Protein AF-T1G450-F1 (afdb_monomer_lite)

pLDDT: mean 83.12, std 8.73, range [57.69, 92.69]

InterPro domains:
  IPR002172 Low-density lipoprotein (LDL) receptor class A repeat [PF00057] (1-23)
  IPR002172 Low-density lipoprotein (LDL) receptor class A repeat [PF00057] (29-64)
  IPR002172 Low-density lipoprotein (LDL) receptor class A repeat [PS50068] (1-24)
  IPR002172 Low-density lipoprotein (LDL) receptor class A repeat [PS50068] (28-65)
  IPR002172 Low-density lipoprotein (LDL) receptor class A repeat [SM00192] (1-25)
  IPR002172 Low-density lipoprotein (LDL) receptor class A repeat [SM00192] (28-65)
  IPR002172 Low-density lipoprotein (LDL) receptor class A repeat [cd00112] (1-23)
  IPR002172 Low-density lipoprotein (LDL) receptor class A repeat [cd00112] (29-64)
  IPR023415 Low-density lipoprotein (LDL) receptor class A, conserved site [PS01209] (42-64)
  IPR036055 LDL receptor-like superfamily [G3DSA:4.10.400.10] (1-27)
  IPR036055 LDL receptor-like superfamily [G3DSA:4.10.400.10] (28-65)
  IPR036055 LDL receptor-like superfamily [SSF57424] (1-25)
  IPR036055 LDL receptor-like superfamily [SSF57424] (27-64)
  IPR051221 Low-density lipoprotein receptor-related [PTHR22722] (1-64)

Sequence (65 aa):
CVGVQFLCDGVPDCLDGSDEINCTMDVVCKFGQLKCRHTDQCIGVNLLCDGYNDCSDGSDEMPCG

Foldseek 3Di:
DDDPCQQCPPDQPDPVSPSNPPPPPVLPAPVQWDAADPDSDIDGPCQQCPPDQPDPVSSSNVVND

Radius of gyration: 15.73 Å; chains: 1; bounding box: 35×21×41 Å

Organism: Helobdella robusta (NCBI:txid6412)

Secondary structure (DSSP, 8-state):
---GGGSSSSS--STT-TTTSS------PPTTEEE-SSSS-EEEGGGTTSSS--STT-TTTGGG-

Structure (mmCIF, N/CA/C/O backbone):
data_AF-T1G450-F1
#
_entry.id   AF-T1G450-F1
#
loop_
_atom_site.group_PDB
_atom_site.id
_atom_site.type_symbol
_atom_site.label_atom_id
_atom_site.label_alt_id
_atom_site.label_comp_id
_atom_site.label_asym_id
_atom_site.label_entity_id
_atom_site.label_seq_id
_atom_site.pdbx_PDB_ins_code
_atom_site.Cartn_x
_atom_site.Cartn_y
_atom_site.Cartn_z
_atom_site.occupancy
_atom_site.B_iso_or_equiv
_atom_site.auth_seq_id
_atom_site.auth_comp_id
_atom_site.auth_asym_id
_atom_site.auth_atom_id
_atom_site.pdbx_PDB_model_num
ATOM 1 N N . CYS A 1 1 ? 18.847 0.764 -20.233 1.00 68.81 1 CYS A N 1
ATOM 2 C CA . CYS A 1 1 ? 18.168 1.819 -19.458 1.00 68.81 1 CYS A CA 1
ATOM 3 C C . CYS A 1 1 ? 16.862 2.125 -20.156 1.00 68.81 1 CYS A C 1
ATOM 5 O O . CYS A 1 1 ? 16.901 2.492 -21.324 1.00 68.81 1 CYS A O 1
ATOM 7 N N . VAL A 1 2 ? 15.754 1.916 -19.460 1.00 79.31 2 VAL A N 1
ATOM 8 C CA . VAL A 1 2 ? 14.392 2.118 -19.953 1.00 79.31 2 VAL A CA 1
ATOM 9 C C . VAL A 1 2 ? 13.860 3.436 -19.370 1.00 79.31 2 VAL A C 1
ATOM 11 O O . VAL A 1 2 ? 14.341 3.899 -18.332 1.00 79.31 2 VAL A O 1
ATOM 14 N N . GLY A 1 3 ? 12.969 4.117 -20.092 1.00 81.69 3 GLY A N 1
ATOM 15 C CA . GLY A 1 3 ? 12.374 5.372 -19.623 1.00 81.69 3 GLY A CA 1
ATOM 16 C C . GLY A 1 3 ? 11.420 5.132 -18.453 1.00 81.69 3 GLY A C 1
ATOM 17 O O . GLY A 1 3 ? 10.825 4.073 -18.354 1.00 81.69 3 GLY A O 1
ATOM 18 N N . VAL A 1 4 ? 11.223 6.126 -17.584 1.00 76.56 4 VAL A N 1
ATOM 19 C CA . VAL A 1 4 ? 10.352 5.979 -16.394 1.00 76.56 4 VAL A CA 1
ATOM 20 C C . VAL A 1 4 ? 8.902 5.626 -16.760 1.00 76.56 4 VAL A C 1
ATOM 22 O O . VAL A 1 4 ? 8.203 4.995 -15.986 1.00 76.56 4 VAL A O 1
ATOM 25 N N . GLN A 1 5 ? 8.464 6.018 -17.955 1.00 78.56 5 GLN A N 1
ATOM 26 C CA . GLN A 1 5 ? 7.142 5.709 -18.513 1.00 78.56 5 GLN A CA 1
ATOM 27 C C . GLN A 1 5 ? 6.942 4.246 -18.942 1.00 78.56 5 GLN A C 1
ATOM 29 O O . GLN A 1 5 ? 5.812 3.860 -19.194 1.00 78.56 5 GLN A O 1
ATOM 34 N N . PHE A 1 6 ? 8.036 3.498 -19.064 1.00 84.19 6 PHE A N 1
ATOM 35 C CA . PHE A 1 6 ? 8.109 2.094 -19.477 1.00 84.19 6 PHE A CA 1
ATOM 36 C C . PHE A 1 6 ? 8.498 1.200 -18.284 1.00 84.19 6 PHE A C 1
ATOM 38 O O . PHE A 1 6 ? 8.870 0.050 -18.434 1.00 84.19 6 PHE A O 1
ATOM 45 N N . LEU A 1 7 ? 8.540 1.771 -17.077 1.00 84.44 7 LEU A N 1
ATOM 46 C CA . LEU A 1 7 ? 8.615 0.987 -15.854 1.00 84.44 7 LEU A CA 1
ATOM 47 C C . LEU A 1 7 ? 7.186 0.674 -15.439 1.00 84.44 7 LEU A C 1
ATOM 49 O O . LEU A 1 7 ? 6.418 1.608 -15.183 1.00 84.44 7 LEU A O 1
ATOM 53 N N . CYS A 1 8 ? 6.872 -0.608 -15.288 1.00 80.62 8 CYS A N 1
ATOM 54 C CA . CYS A 1 8 ? 5.591 -1.078 -14.779 1.00 80.62 8 CYS A CA 1
ATOM 55 C C . CYS A 1 8 ? 4.405 -0.684 -15.657 1.00 80.62 8 CYS A C 1
ATOM 57 O O . CYS A 1 8 ? 3.333 -0.341 -15.147 1.00 80.62 8 CYS A O 1
ATOM 59 N N . ASP A 1 9 ? 4.604 -0.690 -16.971 1.00 83.94 9 ASP A N 1
ATOM 60 C CA . ASP A 1 9 ? 3.562 -0.368 -17.943 1.00 83.94 9 ASP A CA 1
ATOM 61 C C . ASP A 1 9 ? 2.812 -1.620 -18.442 1.00 83.94 9 ASP A C 1
ATOM 63 O O . ASP A 1 9 ? 1.856 -1.518 -19.219 1.00 83.94 9 ASP A O 1
ATOM 67 N N . GLY A 1 10 ? 3.182 -2.796 -17.922 1.00 78.81 10 GLY A N 1
ATOM 68 C CA . GLY A 1 10 ? 2.615 -4.090 -18.277 1.00 78.81 10 GLY A CA 1
ATOM 69 C C . GLY A 1 10 ? 3.302 -4.746 -19.474 1.00 78.81 10 GLY A C 1
ATOM 70 O O . GLY A 1 10 ? 2.846 -5.811 -19.912 1.00 78.81 10 GLY A O 1
ATOM 71 N N . VAL A 1 11 ? 4.362 -4.142 -20.016 1.00 86.81 11 VAL A N 1
ATOM 72 C CA . VAL A 1 11 ? 5.145 -4.654 -21.140 1.00 86.81 11 VAL A CA 1
ATOM 73 C C . VAL A 1 11 ? 6.610 -4.793 -20.715 1.00 86.81 11 VAL A C 1
ATOM 75 O O . VAL A 1 11 ? 7.212 -3.839 -20.251 1.00 86.81 11 VAL A O 1
ATOM 78 N N . PRO A 1 12 ? 7.235 -5.974 -20.883 1.00 87.69 12 PRO A N 1
ATOM 79 C CA . PRO A 1 12 ? 8.663 -6.112 -20.628 1.00 87.69 12 PRO A CA 1
ATOM 80 C C . PRO A 1 12 ? 9.460 -5.420 -21.744 1.00 87.69 12 P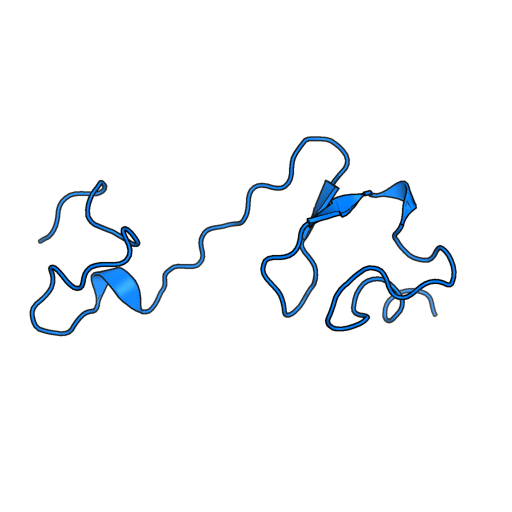RO A C 1
ATOM 82 O O . PRO A 1 12 ? 9.637 -5.979 -22.832 1.00 87.69 12 PRO A O 1
ATOM 85 N N . ASP A 1 13 ? 9.953 -4.216 -21.472 1.00 89.38 13 ASP A N 1
ATOM 86 C CA . ASP A 1 13 ? 10.838 -3.434 -22.335 1.00 89.38 13 ASP A CA 1
ATOM 87 C C . ASP A 1 13 ? 12.325 -3.711 -22.046 1.00 89.38 13 ASP A C 1
ATOM 89 O O . ASP A 1 13 ? 13.185 -3.530 -22.921 1.00 89.38 13 ASP A O 1
ATOM 93 N N . CYS A 1 14 ? 12.669 -4.204 -20.852 1.00 88.50 14 CYS A N 1
ATOM 94 C CA . CYS A 1 14 ? 13.992 -4.768 -20.588 1.00 88.50 14 CYS A CA 1
ATOM 95 C C . CYS A 1 14 ? 14.116 -6.214 -21.104 1.00 88.50 14 CYS A C 1
ATOM 97 O O . CYS A 1 14 ? 13.198 -7.025 -21.023 1.00 88.50 14 CYS A O 1
ATOM 99 N N . LEU A 1 15 ? 15.323 -6.584 -21.560 1.00 87.38 15 LEU A N 1
ATOM 100 C CA . LEU A 1 15 ? 15.629 -7.937 -22.060 1.00 87.38 15 LEU A CA 1
ATOM 101 C C . LEU A 1 15 ? 15.409 -9.032 -20.998 1.00 87.38 15 LEU A C 1
ATOM 103 O O . LEU A 1 15 ? 15.124 -10.180 -21.330 1.00 87.38 15 LEU A O 1
ATOM 107 N N . ASP A 1 16 ? 15.584 -8.675 -19.728 1.00 87.19 16 ASP A N 1
ATOM 108 C CA . ASP A 1 16 ? 15.360 -9.523 -18.560 1.00 87.19 16 ASP A CA 1
ATOM 109 C C . ASP A 1 16 ? 13.997 -9.276 -17.885 1.00 87.19 16 ASP A C 1
ATOM 111 O O . ASP A 1 16 ? 13.723 -9.884 -16.852 1.00 87.19 16 ASP A O 1
ATOM 115 N N . GLY A 1 17 ? 13.150 -8.399 -18.444 1.00 83.50 17 GLY A N 1
ATOM 116 C CA . GLY A 1 17 ? 11.859 -8.001 -17.869 1.00 83.50 17 GLY A CA 1
ATOM 117 C C . GLY A 1 17 ? 11.980 -7.318 -16.504 1.00 83.50 17 GLY A C 1
ATOM 118 O O . GLY A 1 17 ? 11.032 -7.338 -15.719 1.00 83.50 17 GLY A O 1
ATOM 119 N N . SER A 1 18 ? 13.166 -6.782 -16.183 1.00 86.75 18 SER A N 1
ATOM 120 C CA . SER A 1 18 ? 13.472 -6.188 -14.875 1.00 86.75 18 SER A CA 1
ATOM 121 C C . SER A 1 18 ? 12.616 -4.972 -14.524 1.00 86.75 18 SER A C 1
ATOM 123 O O . SER A 1 18 ? 12.385 -4.683 -13.350 1.00 86.75 18 SER A O 1
ATOM 125 N N . ASP A 1 19 ? 12.136 -4.287 -15.548 1.00 84.19 19 ASP A N 1
ATOM 126 C CA . ASP A 1 19 ? 11.200 -3.176 -15.505 1.00 84.19 19 ASP A CA 1
ATOM 127 C C . ASP A 1 19 ? 9.796 -3.560 -15.017 1.00 84.19 19 ASP A C 1
ATOM 129 O O . ASP A 1 19 ? 9.119 -2.696 -14.469 1.00 84.19 19 ASP A O 1
ATOM 133 N N . GLU A 1 20 ? 9.413 -4.842 -15.093 1.00 86.12 20 GLU A N 1
ATOM 134 C CA . GLU A 1 20 ? 8.067 -5.332 -14.741 1.00 86.12 20 GLU A CA 1
ATOM 135 C C . GLU A 1 20 ? 8.010 -6.192 -13.455 1.00 86.12 20 GLU A C 1
ATOM 137 O O . GLU A 1 20 ? 6.935 -6.527 -12.957 1.00 86.12 20 GLU A O 1
ATOM 142 N N . ILE A 1 21 ? 9.153 -6.572 -12.874 1.00 79.38 21 ILE A N 1
ATOM 143 C CA . ILE A 1 21 ? 9.225 -7.548 -11.757 1.00 79.38 21 ILE A CA 1
ATOM 144 C C . ILE A 1 21 ? 9.286 -6.937 -10.354 1.00 79.38 21 ILE A C 1
ATOM 146 O O . ILE A 1 21 ? 9.078 -7.650 -9.374 1.00 79.38 21 ILE A O 1
ATOM 150 N N . ASN A 1 22 ? 9.544 -5.635 -10.222 1.00 70.12 22 ASN A N 1
ATOM 151 C CA . ASN A 1 22 ? 9.488 -4.929 -8.935 1.00 70.12 22 ASN A CA 1
ATOM 152 C C . ASN A 1 22 ? 8.552 -3.723 -9.010 1.00 70.12 22 ASN A C 1
ATOM 154 O O . ASN A 1 22 ? 8.824 -2.645 -8.475 1.00 70.12 22 ASN A O 1
ATOM 158 N N . CYS A 1 23 ? 7.430 -3.943 -9.684 1.00 70.94 23 CYS A N 1
ATOM 159 C CA . CYS A 1 23 ? 6.316 -3.024 -9.757 1.00 70.94 23 CYS A CA 1
ATOM 160 C C . CYS A 1 23 ? 5.519 -3.076 -8.470 1.00 70.94 23 CYS A C 1
ATOM 162 O O . CYS A 1 23 ? 4.353 -3.462 -8.438 1.00 70.94 23 CYS A O 1
ATOM 164 N N . THR A 1 24 ? 6.147 -2.619 -7.389 1.00 64.69 24 THR A N 1
ATOM 165 C CA . THR A 1 24 ? 5.402 -2.012 -6.300 1.00 64.69 24 THR A CA 1
ATOM 166 C C . THR A 1 24 ? 4.844 -0.716 -6.875 1.00 64.69 24 THR A C 1
ATOM 168 O O . THR A 1 24 ? 5.372 0.370 -6.648 1.00 64.69 24 THR A O 1
ATOM 171 N N . MET A 1 25 ? 3.793 -0.829 -7.693 1.00 57.69 25 MET A N 1
ATOM 172 C CA . MET A 1 25 ? 2.812 0.232 -7.793 1.00 57.69 25 MET A CA 1
ATOM 173 C C . MET A 1 25 ? 2.404 0.436 -6.345 1.00 57.69 25 MET A C 1
ATOM 175 O O . MET A 1 25 ? 1.699 -0.384 -5.752 1.00 57.69 25 MET A O 1
ATOM 179 N N . ASP A 1 26 ? 3.003 1.438 -5.713 1.00 58.06 26 ASP A N 1
ATOM 180 C CA . ASP A 1 26 ? 2.555 1.942 -4.437 1.00 58.06 26 ASP A CA 1
ATOM 181 C C . ASP A 1 26 ? 1.135 2.375 -4.756 1.00 58.06 26 ASP A C 1
ATOM 183 O O . ASP A 1 26 ? 0.926 3.404 -5.396 1.00 58.06 26 ASP A O 1
ATOM 187 N N . VAL A 1 27 ? 0.176 1.467 -4.551 1.00 63.53 27 VAL A N 1
ATOM 188 C CA . VAL A 1 27 ? -1.215 1.727 -4.868 1.00 63.53 27 VAL A CA 1
ATOM 189 C C . VAL 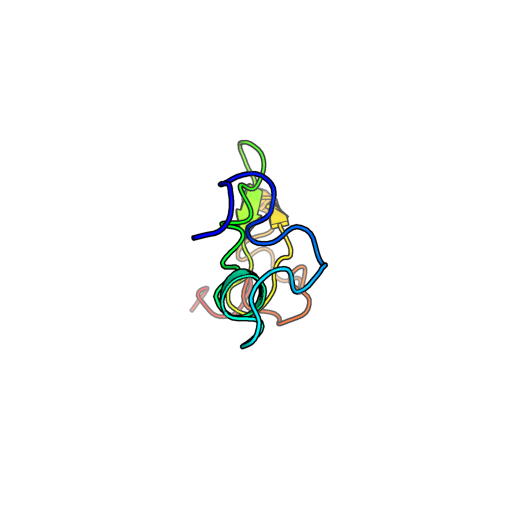A 1 27 ? -1.562 2.883 -3.962 1.00 63.53 27 VAL A C 1
ATOM 191 O O . VAL A 1 27 ? -1.782 2.707 -2.764 1.00 63.53 27 VAL A O 1
ATOM 194 N N . VAL A 1 28 ? -1.520 4.084 -4.533 1.00 68.81 28 VAL A N 1
ATOM 195 C CA . VAL A 1 28 ? -1.839 5.299 -3.814 1.00 68.81 28 VAL A CA 1
ATOM 196 C C . VAL A 1 28 ? -3.347 5.281 -3.687 1.00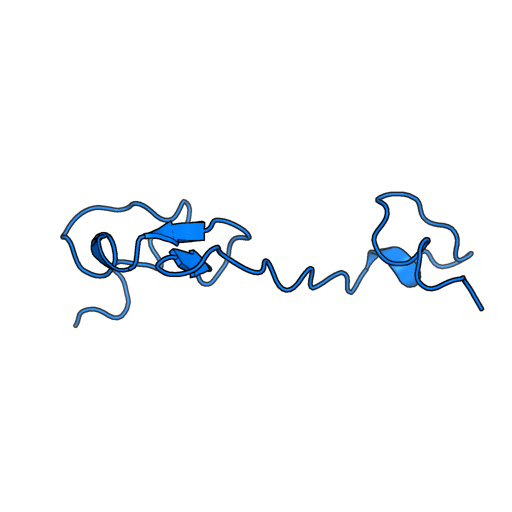 68.81 28 VAL A C 1
ATOM 198 O O . VAL A 1 28 ? -4.086 5.742 -4.560 1.00 68.81 28 VAL A O 1
ATOM 201 N N . CYS A 1 29 ? -3.808 4.663 -2.606 1.00 79.62 29 CYS A N 1
ATOM 202 C CA . CYS A 1 29 ? -5.203 4.691 -2.236 1.00 79.62 29 CYS A CA 1
ATOM 203 C C . CYS A 1 29 ? -5.643 6.152 -2.093 1.00 79.62 29 CYS A C 1
ATOM 205 O O . CYS A 1 29 ? -4.867 7.029 -1.694 1.00 79.62 29 CYS A O 1
ATOM 207 N N . LYS A 1 30 ? -6.891 6.443 -2.472 1.00 81.25 30 LYS A N 1
ATOM 208 C CA . LYS A 1 30 ? -7.412 7.811 -2.380 1.00 81.25 30 LYS A CA 1
ATOM 209 C C . LYS A 1 30 ? -7.406 8.269 -0.922 1.00 81.25 30 LYS A C 1
ATOM 211 O O . LYS A 1 30 ? -7.364 7.463 0.002 1.00 81.25 30 LYS A O 1
ATOM 216 N N . PHE A 1 31 ? -7.494 9.579 -0.707 1.00 81.44 31 PHE A N 1
ATOM 217 C CA . PHE A 1 31 ? -7.611 10.120 0.645 1.00 81.44 31 PHE A CA 1
ATOM 218 C C . PHE A 1 31 ? -8.785 9.459 1.390 1.00 81.44 31 PHE A C 1
ATOM 220 O O . PHE A 1 31 ? -9.909 9.454 0.887 1.00 81.44 31 PHE A O 1
ATOM 227 N N . GLY A 1 32 ? -8.514 8.887 2.566 1.00 83.31 32 GLY A N 1
ATOM 228 C CA . GLY A 1 32 ? -9.499 8.108 3.325 1.00 83.31 32 GLY A CA 1
ATOM 229 C C . GLY A 1 32 ? -9.606 6.632 2.920 1.00 83.31 32 GLY A C 1
ATOM 230 O O . GLY A 1 32 ? -10.555 5.961 3.322 1.00 83.31 32 GLY A O 1
ATOM 231 N N . GLN A 1 33 ? -8.655 6.113 2.147 1.00 90.06 33 GLN A N 1
ATOM 232 C CA . GLN A 1 33 ? -8.528 4.692 1.846 1.00 90.06 33 GLN A CA 1
ATOM 233 C C . GLN A 1 33 ? -7.159 4.160 2.280 1.00 90.06 33 GLN A C 1
ATOM 235 O O . GLN A 1 33 ? -6.173 4.896 2.295 1.00 90.06 33 GLN A O 1
ATOM 240 N N . LEU A 1 34 ? -7.106 2.875 2.612 1.00 86.25 34 LEU A N 1
ATOM 241 C CA . LEU A 1 34 ? -5.893 2.138 2.952 1.00 86.25 34 LEU A CA 1
ATOM 242 C C . LEU A 1 34 ? -5.725 0.926 2.039 1.00 86.25 34 LEU A C 1
ATOM 244 O O . LEU A 1 34 ? -6.706 0.332 1.589 1.00 86.25 34 LEU A O 1
ATOM 248 N N . LYS A 1 35 ? -4.466 0.577 1.780 1.00 86.56 35 LYS A N 1
ATOM 249 C CA . LYS A 1 35 ? -4.102 -0.599 0.997 1.00 86.56 35 LYS A CA 1
ATOM 250 C C . LYS A 1 35 ? -4.175 -1.841 1.882 1.00 86.56 35 LYS A C 1
ATOM 252 O O . LYS A 1 35 ? -3.635 -1.839 2.990 1.00 86.56 35 LYS A O 1
ATOM 257 N N . CYS A 1 36 ? -4.802 -2.889 1.375 1.00 87.25 36 CYS A N 1
ATOM 258 C CA . CYS A 1 36 ? -4.786 -4.214 1.974 1.00 87.25 36 CYS A CA 1
ATOM 259 C C . CYS A 1 36 ? -3.352 -4.769 2.041 1.00 87.25 36 CYS A C 1
ATOM 261 O O . CYS A 1 36 ? -2.474 -4.411 1.255 1.00 87.25 36 CYS A O 1
ATOM 263 N N . ARG A 1 37 ? -3.075 -5.642 3.012 1.00 83.56 37 ARG A N 1
ATOM 264 C CA . ARG A 1 37 ? -1.701 -6.054 3.340 1.00 83.56 37 ARG A CA 1
ATOM 265 C C . ARG A 1 37 ? -1.048 -6.914 2.262 1.00 83.56 37 ARG A C 1
ATOM 267 O O . ARG A 1 37 ? 0.146 -6.759 2.011 1.00 83.56 37 ARG A O 1
ATOM 274 N N . HIS A 1 38 ? -1.802 -7.837 1.672 1.00 80.94 38 HIS A N 1
ATOM 275 C CA . HIS A 1 38 ? -1.290 -8.790 0.684 1.00 80.94 38 HIS A CA 1
ATOM 276 C C . HIS A 1 38 ? -1.865 -8.579 -0.714 1.00 80.94 38 HIS A C 1
ATOM 278 O O . HIS A 1 38 ? -1.544 -9.339 -1.625 1.00 80.94 38 HIS A O 1
ATOM 284 N N . THR A 1 39 ? -2.705 -7.563 -0.891 1.00 81.25 39 THR A N 1
ATOM 285 C CA . THR A 1 39 ? -3.371 -7.283 -2.158 1.00 81.25 39 THR A CA 1
ATOM 286 C C . THR A 1 39 ? -3.254 -5.808 -2.518 1.00 81.25 39 THR A C 1
ATOM 288 O O . THR A 1 39 ? -3.103 -4.937 -1.665 1.00 81.25 39 THR A O 1
ATOM 291 N N . ASP A 1 40 ? -3.352 -5.512 -3.809 1.00 83.31 40 ASP A N 1
ATOM 292 C CA . ASP A 1 40 ? -3.389 -4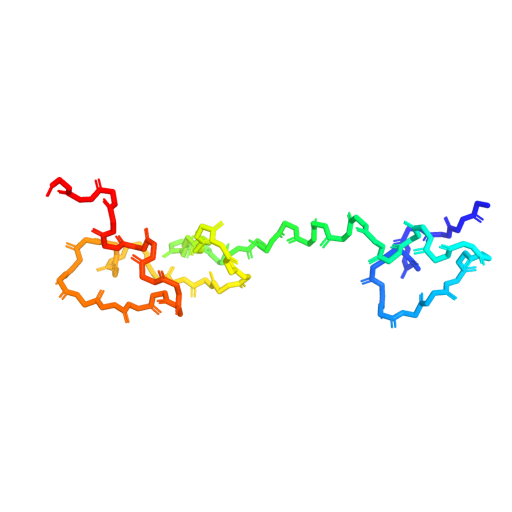.147 -4.344 1.00 83.31 40 ASP A CA 1
ATOM 293 C C . ASP A 1 40 ? -4.774 -3.486 -4.210 1.00 83.31 40 ASP A C 1
ATOM 295 O O . ASP A 1 40 ? -5.089 -2.506 -4.883 1.00 83.31 40 ASP A O 1
ATOM 299 N N . GLN A 1 41 ? -5.619 -4.025 -3.328 1.00 86.25 41 GLN A N 1
ATOM 300 C CA . GLN A 1 41 ? -6.954 -3.519 -3.060 1.00 86.25 41 GLN A CA 1
ATOM 301 C C . GLN A 1 41 ? -6.894 -2.343 -2.078 1.00 86.25 41 GLN A C 1
ATOM 303 O O . GLN A 1 41 ? -6.198 -2.389 -1.066 1.00 86.25 41 GLN A O 1
ATOM 308 N N . CYS A 1 42 ? -7.661 -1.293 -2.371 1.00 88.81 42 CYS A N 1
ATOM 309 C CA . CYS A 1 42 ? -7.877 -0.172 -1.463 1.00 88.81 42 CYS A CA 1
ATOM 310 C C . CYS A 1 42 ? -9.274 -0.252 -0.858 1.00 88.81 42 CYS A C 1
ATOM 312 O O . CYS A 1 42 ? -10.264 -0.256 -1.594 1.00 88.81 42 CYS A O 1
ATOM 314 N N . ILE A 1 43 ? -9.355 -0.228 0.465 1.00 90.88 43 ILE A N 1
ATOM 315 C CA . ILE A 1 43 ? -10.614 -0.147 1.211 1.00 90.88 43 ILE A CA 1
ATOM 316 C C . ILE A 1 43 ? -10.697 1.184 1.958 1.00 90.88 43 ILE A C 1
ATOM 318 O O . ILE A 1 43 ? -9.696 1.883 2.106 1.00 90.88 43 ILE A O 1
ATOM 322 N N . GLY A 1 44 ? -11.888 1.584 2.397 1.00 92.06 44 GLY A N 1
ATOM 323 C CA . GLY A 1 44 ? -12.048 2.796 3.206 1.00 92.06 44 GLY A CA 1
ATOM 324 C C . GLY A 1 44 ? -11.450 2.624 4.604 1.00 92.06 44 GLY A C 1
ATOM 325 O O . GLY A 1 44 ? -11.532 1.544 5.171 1.00 92.06 44 GLY A O 1
ATOM 326 N N . VAL A 1 45 ? -10.918 3.691 5.214 1.00 88.88 45 VAL A N 1
ATOM 327 C CA . VAL A 1 45 ? -10.502 3.642 6.641 1.00 88.88 45 VAL A CA 1
ATOM 328 C C . VAL A 1 45 ? -11.642 3.312 7.598 1.00 88.88 45 VAL A C 1
ATOM 330 O O . VAL A 1 45 ? -11.386 2.851 8.701 1.00 88.88 45 VAL A O 1
ATOM 333 N N . ASN A 1 46 ? -12.891 3.522 7.185 1.00 90.69 46 ASN A N 1
ATOM 334 C CA . ASN A 1 46 ? -14.070 3.134 7.955 1.00 90.69 46 ASN A CA 1
ATOM 335 C C . ASN A 1 46 ? -14.394 1.631 7.892 1.00 90.69 46 ASN A C 1
ATOM 337 O O . ASN A 1 46 ? -15.306 1.221 8.597 1.00 90.69 46 ASN A O 1
ATOM 341 N N . LEU A 1 47 ? -13.737 0.882 7.002 1.00 92.25 47 LEU A N 1
ATOM 342 C CA . LEU A 1 47 ? -13.897 -0.566 6.825 1.00 92.25 47 LEU A CA 1
ATOM 343 C C . LEU A 1 47 ? -12.803 -1.349 7.564 1.00 92.25 47 LEU A C 1
ATOM 345 O O . LEU A 1 47 ? -12.801 -2.563 7.588 1.00 92.25 47 LEU A O 1
ATOM 349 N N . LEU A 1 48 ? -11.832 -0.654 8.160 1.00 90.25 48 LEU A N 1
ATOM 350 C CA . LEU A 1 48 ? -10.820 -1.309 8.972 1.00 90.25 48 LEU A CA 1
ATOM 351 C C . LEU A 1 48 ? -11.421 -1.677 10.334 1.00 90.25 48 LEU A C 1
ATOM 353 O O . LEU A 1 48 ? -11.875 -0.778 11.049 1.00 90.25 48 LEU A O 1
ATOM 357 N N . CYS A 1 49 ? -11.328 -2.948 10.730 1.00 91.44 49 CYS A N 1
ATOM 358 C CA . CYS A 1 49 ? -11.848 -3.448 12.005 1.00 91.44 49 CYS A CA 1
ATOM 359 C C . CYS A 1 49 ? -13.359 -3.242 12.168 1.00 91.44 49 CYS A C 1
ATOM 361 O O . CYS A 1 49 ? -13.829 -2.924 13.268 1.00 91.44 49 CYS A O 1
ATOM 363 N N . ASP A 1 50 ? -14.117 -3.358 11.082 1.00 92.62 50 ASP A N 1
ATOM 364 C CA . ASP A 1 50 ? -15.564 -3.147 11.097 1.00 92.62 50 ASP A CA 1
ATOM 365 C C . ASP A 1 50 ? -16.360 -4.450 11.320 1.00 92.62 50 ASP A C 1
ATOM 367 O O . ASP A 1 50 ? -17.585 -4.418 11.494 1.00 92.62 50 ASP A O 1
ATOM 371 N N . GLY A 1 51 ? -15.661 -5.586 11.415 1.00 89.88 51 GLY A N 1
ATOM 372 C CA . GLY A 1 51 ? -16.229 -6.918 11.593 1.00 89.88 51 GLY A CA 1
ATOM 373 C C . GLY A 1 51 ? -16.519 -7.643 10.278 1.00 89.88 51 GLY A C 1
ATOM 374 O O . GLY A 1 51 ? -17.008 -8.780 10.322 1.00 89.88 51 GLY A O 1
ATOM 375 N N . TYR A 1 52 ? -16.249 -7.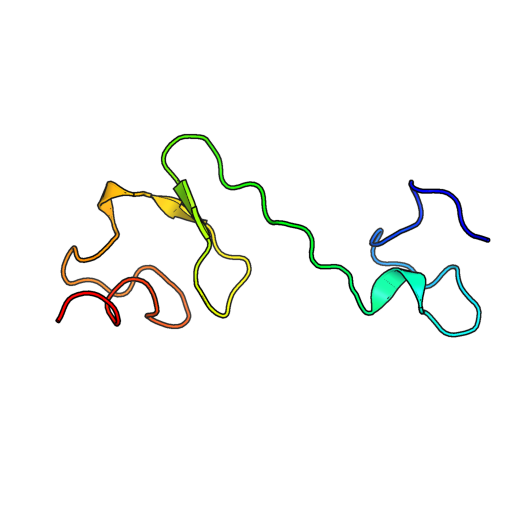019 9.129 1.00 91.19 52 TYR A N 1
ATOM 376 C CA . TYR A 1 52 ? -16.418 -7.586 7.799 1.00 91.19 52 TYR A CA 1
ATOM 377 C C . TYR A 1 52 ? -15.085 -7.716 7.081 1.00 91.19 52 TYR A C 1
ATOM 379 O O . TYR A 1 52 ? -14.144 -6.968 7.274 1.00 91.19 52 TYR A O 1
ATOM 387 N N . ASN A 1 53 ? -15.016 -8.738 6.238 1.00 92.31 53 ASN A N 1
ATOM 388 C CA . ASN A 1 53 ? -13.849 -8.988 5.418 1.00 92.31 53 ASN A CA 1
ATOM 389 C C . ASN A 1 53 ? -13.986 -8.198 4.106 1.00 92.31 53 ASN A C 1
ATOM 391 O O . ASN A 1 53 ? -14.582 -8.704 3.147 1.00 92.31 53 ASN A O 1
ATOM 395 N N . ASP A 1 54 ? -13.495 -6.960 4.084 1.00 92.12 54 ASP A N 1
ATOM 396 C CA . ASP A 1 54 ? -13.506 -6.089 2.911 1.00 92.12 54 ASP A CA 1
ATOM 397 C C . ASP A 1 54 ? -12.261 -6.279 2.046 1.00 92.12 54 ASP A C 1
ATOM 399 O O . ASP A 1 54 ? -12.351 -6.188 0.818 1.00 92.12 54 ASP A O 1
ATOM 403 N N . CYS A 1 55 ? -11.101 -6.580 2.631 1.00 90.81 55 CYS A N 1
ATOM 404 C CA . CYS A 1 55 ? -9.921 -6.963 1.859 1.00 90.81 55 CYS A CA 1
ATOM 405 C C . CYS A 1 55 ? -10.063 -8.385 1.302 1.00 90.81 55 CYS A C 1
ATOM 407 O O . CYS A 1 55 ? -10.398 -9.312 2.016 1.00 90.81 55 CYS A O 1
ATOM 409 N N . SER A 1 56 ? -9.696 -8.642 0.045 1.00 88.69 56 SER A N 1
ATOM 410 C CA . SER A 1 56 ? -9.760 -10.016 -0.506 1.00 88.69 56 SER A CA 1
ATOM 411 C C . SER A 1 56 ? -8.915 -11.039 0.280 1.00 88.69 56 SER A C 1
ATOM 413 O O . SER A 1 56 ? -9.149 -12.245 0.200 1.00 88.69 56 SER A O 1
ATOM 415 N N . ASP A 1 57 ? -7.925 -10.561 1.035 1.00 87.06 57 ASP A N 1
ATOM 416 C CA . ASP A 1 57 ? -7.069 -11.327 1.937 1.00 87.06 57 ASP A CA 1
ATOM 417 C C . ASP A 1 57 ? -7.485 -11.266 3.422 1.00 87.06 57 ASP A C 1
ATOM 419 O O . ASP A 1 57 ? -6.823 -11.899 4.242 1.00 87.06 57 ASP A O 1
ATOM 423 N N . GLY A 1 58 ? -8.545 -10.535 3.791 1.00 87.75 58 GLY A N 1
ATOM 424 C CA . GLY A 1 58 ? -8.997 -10.337 5.180 1.00 87.75 58 GLY A CA 1
ATOM 425 C C . GLY A 1 58 ? -8.017 -9.631 6.090 1.00 87.75 58 GLY A C 1
ATOM 426 O O . GLY A 1 58 ? -8.086 -9.758 7.312 1.00 87.75 58 GLY A O 1
ATOM 427 N N . SER A 1 59 ? -7.050 -8.928 5.505 1.00 90.44 59 SER A N 1
ATOM 428 C CA . SER A 1 59 ? -5.991 -8.260 6.254 1.00 90.44 59 SER A CA 1
ATOM 429 C C . SER A 1 59 ? -6.439 -7.000 6.977 1.00 90.44 59 SER A C 1
ATOM 431 O O . SER A 1 59 ? -5.711 -6.518 7.842 1.00 90.44 59 SER A O 1
ATOM 433 N N . ASP A 1 60 ? -7.611 -6.491 6.642 1.00 91.12 60 ASP A N 1
ATOM 434 C CA . ASP A 1 60 ? -8.316 -5.417 7.324 1.00 91.12 60 ASP A CA 1
ATOM 435 C C . ASP A 1 60 ? -8.839 -5.816 8.706 1.00 91.12 60 ASP A C 1
ATOM 437 O O . ASP A 1 60 ? -8.801 -4.991 9.614 1.00 91.12 60 ASP A O 1
ATOM 441 N N . GLU A 1 61 ? -9.197 -7.087 8.903 1.00 92.69 61 GLU A N 1
ATOM 442 C CA . GLU A 1 61 ? -9.739 -7.595 10.175 1.00 92.69 61 GLU A CA 1
ATOM 443 C C . GLU A 1 61 ? -8.693 -8.300 11.060 1.00 92.69 61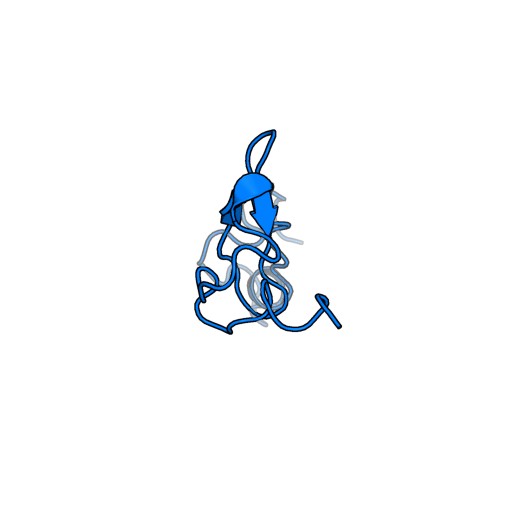 GLU A C 1
ATOM 445 O O . GLU A 1 61 ? -8.877 -8.469 12.265 1.00 92.69 61 GLU A O 1
ATOM 450 N N . MET A 1 62 ? -7.550 -8.703 10.496 1.00 85.81 62 MET A N 1
ATOM 451 C CA . MET A 1 62 ? -6.461 -9.350 11.249 1.00 85.81 62 MET A CA 1
ATOM 452 C C . MET A 1 62 ? -5.774 -8.488 12.331 1.00 85.81 62 MET A C 1
ATOM 454 O O . MET A 1 62 ? -5.394 -9.048 13.361 1.00 85.81 62 MET A O 1
ATOM 458 N N . PRO A 1 63 ? -5.519 -7.177 12.147 1.00 76.81 63 PRO A N 1
ATOM 459 C CA . PRO A 1 63 ? -4.802 -6.366 13.136 1.00 76.81 63 PRO A CA 1
ATOM 460 C C . PRO A 1 63 ? -5.671 -5.919 14.325 1.00 76.81 63 PRO A C 1
ATOM 462 O O . PRO A 1 63 ? -5.184 -5.172 15.174 1.00 76.81 63 PRO A O 1
ATOM 465 N N . CYS A 1 64 ? -6.931 -6.354 14.397 1.00 81.19 64 CYS A N 1
ATOM 466 C CA . CYS A 1 64 ? -7.941 -5.784 15.289 1.00 81.19 64 CYS A CA 1
ATOM 467 C C . CYS A 1 64 ? -7.984 -6.389 16.707 1.00 81.19 64 CYS A C 1
ATOM 469 O O . CYS A 1 64 ? -8.666 -5.833 17.569 1.00 81.19 64 CYS A O 1
ATOM 471 N N . GLY A 1 65 ? -7.184 -7.426 16.992 1.00 58.59 65 GLY A N 1
ATOM 472 C CA . GLY A 1 65 ? -6.965 -7.965 18.347 1.00 58.59 65 GLY A CA 1
ATOM 473 C C . GLY A 1 65 ? -7.452 -9.389 18.555 1.00 58.59 65 GLY A C 1
ATOM 474 O O . GLY A 1 65 ? -8.643 -9.654 18.296 1.00 58.59 65 GLY A O 1
#